Protein AF-A0A7V3A972-F1 (afdb_monomer_lite)

Sequence (147 aa):
MNNQDDLKNLRDKRVTVRPSPTSSIITLVMSILFLIFGLVLMTSVMGEAEEARVPMTFFLFIWVGGCLAMAIYSLINLSSYGKSRPNPAALEVLEVEDKKSPQREKAEKGKPDFAVRLRELEALKKEGLLNDEEYQRKRRDILDEKW

Structure (mmCIF, N/CA/C/O backbone):
data_AF-A0A7V3A972-F1
#
_entry.id   AF-A0A7V3A972-F1
#
loop_
_atom_site.group_PDB
_atom_site.id
_atom_site.type_symbol
_atom_site.label_atom_id
_atom_site.label_alt_id
_atom_site.label_comp_id
_atom_site.label_asym_id
_atom_site.label_entity_id
_atom_site.label_seq_id
_atom_site.pdbx_PDB_ins_code
_atom_site.Cartn_x
_atom_site.Cartn_y
_atom_site.Cartn_z
_atom_site.occupancy
_atom_site.B_iso_or_equiv
_atom_site.auth_seq_id
_atom_site.auth_comp_id
_atom_site.auth_asym_id
_atom_site.auth_atom_id
_atom_site.pdbx_PDB_model_num
ATOM 1 N N . MET A 1 1 ? -38.473 16.206 13.714 1.00 46.41 1 MET A N 1
ATOM 2 C CA . MET A 1 1 ? -37.902 17.571 13.693 1.00 46.41 1 MET A CA 1
ATOM 3 C C . MET A 1 1 ? -36.400 17.419 13.861 1.00 46.41 1 MET A C 1
ATOM 5 O O . MET A 1 1 ? -35.987 16.991 14.927 1.00 46.41 1 MET A O 1
ATOM 9 N N . ASN A 1 2 ? -35.604 17.650 12.810 1.00 56.06 2 ASN A N 1
ATOM 10 C CA . ASN A 1 2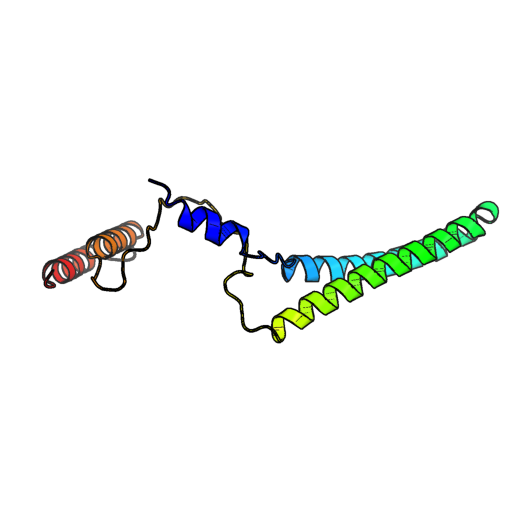 ? -34.142 17.653 12.941 1.00 56.06 2 ASN A CA 1
ATOM 11 C C . ASN A 1 2 ? -33.736 18.922 13.689 1.00 56.06 2 ASN A C 1
ATOM 13 O O . ASN A 1 2 ? -34.042 20.026 13.234 1.00 56.06 2 ASN A O 1
ATOM 17 N N . ASN A 1 3 ? -33.096 18.752 14.841 1.00 63.59 3 ASN A N 1
ATOM 18 C CA . ASN A 1 3 ? -32.665 19.850 15.686 1.00 63.59 3 ASN A CA 1
ATOM 19 C C . ASN A 1 3 ? -31.499 20.566 14.982 1.00 63.59 3 ASN A C 1
ATOM 21 O O . ASN A 1 3 ? -30.504 19.929 14.633 1.00 63.59 3 ASN A O 1
ATOM 25 N N . GLN A 1 4 ? -31.618 21.871 14.708 1.00 64.94 4 GLN A N 1
ATOM 26 C CA . GLN A 1 4 ? -30.570 22.633 14.000 1.00 64.94 4 GLN A CA 1
ATOM 27 C C . GLN A 1 4 ? -29.209 22.560 14.715 1.00 64.94 4 GLN A C 1
ATOM 29 O O . GLN A 1 4 ? -28.164 22.664 14.070 1.00 64.94 4 GLN A O 1
ATOM 34 N N . ASP A 1 5 ? -29.227 22.309 16.022 1.00 67.06 5 ASP A N 1
ATOM 35 C CA . ASP A 1 5 ? -28.044 22.139 16.861 1.00 67.06 5 ASP A CA 1
ATOM 36 C C . ASP A 1 5 ? -27.254 20.855 16.546 1.00 67.06 5 ASP A C 1
ATOM 38 O O . ASP A 1 5 ? -26.021 20.861 16.608 1.00 67.06 5 ASP A O 1
ATOM 42 N N . ASP A 1 6 ? -27.921 19.780 16.108 1.00 64.88 6 ASP A N 1
ATOM 43 C CA . ASP A 1 6 ? -27.254 18.533 15.701 1.00 64.88 6 ASP A CA 1
ATOM 44 C C . ASP A 1 6 ? -26.488 18.722 14.387 1.00 64.88 6 ASP A C 1
ATOM 46 O O . ASP A 1 6 ? -25.351 18.270 14.240 1.00 64.88 6 ASP A O 1
ATOM 50 N N . LEU A 1 7 ? -27.071 19.467 13.443 1.00 63.28 7 LEU A N 1
ATOM 51 C CA . LEU A 1 7 ? -26.423 19.804 12.171 1.00 63.28 7 LEU A CA 1
ATOM 52 C C . LEU A 1 7 ? -25.205 20.718 12.374 1.00 63.28 7 LEU A C 1
ATOM 54 O O . LEU A 1 7 ? -24.223 20.619 11.633 1.00 63.28 7 LEU A O 1
ATOM 58 N N . LYS A 1 8 ? -25.245 21.585 13.392 1.00 61.84 8 LYS A N 1
ATOM 59 C CA . LYS A 1 8 ? -24.130 22.468 13.756 1.00 61.84 8 LYS A CA 1
ATOM 60 C C . LYS A 1 8 ? -22.965 21.678 14.363 1.00 61.84 8 LYS A C 1
ATOM 62 O O . LYS A 1 8 ? -21.827 21.870 13.946 1.00 61.84 8 LYS A O 1
ATOM 67 N N . ASN A 1 9 ? -23.258 20.715 15.240 1.00 63.72 9 ASN A N 1
ATOM 68 C CA . ASN A 1 9 ? -22.254 19.821 15.831 1.00 63.72 9 ASN A CA 1
ATOM 69 C C . ASN A 1 9 ? -21.550 18.917 14.805 1.00 63.72 9 ASN A C 1
ATOM 71 O O . ASN A 1 9 ? -20.394 18.543 15.004 1.00 63.72 9 ASN A O 1
ATOM 75 N N . LEU A 1 10 ? -22.213 18.563 13.700 1.00 65.12 10 LEU A N 1
ATOM 76 C CA . LEU A 1 10 ? -21.590 17.781 12.628 1.00 65.12 10 LEU A CA 1
ATOM 77 C C . LEU A 1 10 ? -20.611 18.606 11.776 1.00 65.12 10 LEU A C 1
ATOM 79 O O . LEU A 1 10 ? -19.628 18.044 11.295 1.00 65.12 10 LEU A O 1
ATOM 83 N N . ARG A 1 11 ? -20.825 19.923 11.617 1.00 63.59 11 ARG A N 1
ATOM 84 C CA . ARG A 1 11 ? -19.907 20.804 10.863 1.00 63.59 11 ARG A CA 1
ATOM 85 C C . ARG A 1 11 ? -18.544 20.967 11.534 1.00 63.59 11 ARG A C 1
ATOM 87 O O . ARG A 1 11 ? -17.550 21.091 10.824 1.00 63.59 11 ARG A O 1
ATOM 94 N N . ASP A 1 12 ? -18.492 20.909 12.862 1.00 68.88 12 ASP A N 1
ATOM 95 C CA . ASP A 1 12 ? -17.249 21.094 13.624 1.00 68.88 12 ASP A CA 1
ATOM 96 C C . ASP A 1 12 ? -16.513 19.774 13.918 1.00 68.88 12 ASP A C 1
ATOM 98 O O . ASP A 1 12 ? -15.402 19.766 14.460 1.00 68.88 12 ASP A O 1
ATOM 102 N N . LYS A 1 13 ? -17.087 18.629 13.527 1.00 66.50 13 LYS A N 1
ATOM 103 C CA . LYS A 1 13 ? -16.503 17.314 13.794 1.00 66.50 13 LYS A CA 1
ATOM 104 C C . LYS A 1 13 ? -15.594 16.880 12.643 1.00 66.50 13 LYS A C 1
ATOM 106 O O . LYS A 1 13 ? -16.051 16.430 11.597 1.00 66.50 13 LYS A O 1
ATOM 111 N N . ARG A 1 14 ? -14.274 16.960 12.847 1.00 67.31 14 ARG A N 1
ATOM 112 C CA . ARG A 1 14 ? -13.299 16.361 11.919 1.00 67.31 14 ARG A CA 1
ATOM 113 C C . ARG A 1 14 ? -13.401 14.838 11.968 1.00 67.31 14 ARG A C 1
ATOM 115 O O . ARG A 1 14 ? -13.002 14.213 12.950 1.00 67.31 14 ARG A O 1
ATOM 122 N N . VAL A 1 15 ? -13.911 14.249 10.892 1.00 66.69 15 VAL A N 1
ATOM 123 C CA . VAL A 1 15 ? -13.842 12.806 10.655 1.00 66.69 15 VAL A CA 1
ATOM 124 C C . VAL A 1 15 ? -12.511 12.511 9.972 1.00 66.69 15 VAL A C 1
ATOM 126 O O . VAL A 1 15 ? -12.304 12.855 8.811 1.00 66.69 15 VAL A O 1
ATOM 129 N N . THR A 1 16 ? -11.589 11.898 10.709 1.00 65.75 16 THR A N 1
ATOM 130 C CA . THR A 1 16 ? -10.318 11.428 10.152 1.00 65.75 16 THR A CA 1
ATOM 131 C C . THR A 1 16 ? -10.486 9.978 9.728 1.00 65.75 16 THR A C 1
ATOM 133 O O . THR A 1 16 ? -10.556 9.091 10.577 1.00 65.75 16 THR A O 1
ATOM 136 N N . VAL A 1 17 ? -10.534 9.735 8.420 1.00 66.56 17 VAL A N 1
ATOM 137 C CA . VAL A 1 17 ? -10.506 8.381 7.860 1.00 66.56 17 VAL A CA 1
ATOM 138 C C . VAL A 1 17 ? -9.064 7.884 7.785 1.00 66.56 17 VAL A C 1
ATOM 140 O O . VAL A 1 17 ? -8.167 8.611 7.357 1.00 66.56 17 VAL A O 1
ATOM 143 N N . ARG A 1 18 ? -8.825 6.650 8.235 1.00 69.12 18 ARG A N 1
ATOM 144 C CA . ARG A 1 18 ? -7.533 5.964 8.104 1.00 69.12 18 ARG A CA 1
ATOM 145 C C . ARG A 1 18 ? -7.718 4.718 7.231 1.00 69.12 18 ARG A C 1
ATOM 147 O O . ARG A 1 18 ? -8.754 4.069 7.366 1.00 69.12 18 ARG A O 1
ATOM 154 N N . PRO A 1 19 ? -6.757 4.373 6.354 1.00 72.94 19 PRO A N 1
ATOM 155 C CA . PRO A 1 19 ? -6.829 3.139 5.574 1.00 72.94 19 PRO A CA 1
ATOM 156 C C . PRO A 1 19 ? -6.811 1.936 6.508 1.00 72.94 19 PRO A C 1
ATOM 158 O O . PRO A 1 19 ? -6.016 1.930 7.443 1.00 72.94 19 PRO A O 1
ATOM 161 N N . SER A 1 20 ? -7.630 0.918 6.236 1.00 81.06 20 SER A N 1
ATOM 162 C CA . SER A 1 20 ? -7.721 -0.268 7.092 1.00 81.06 20 SER A CA 1
ATOM 163 C C . SER A 1 20 ? -6.376 -1.011 7.218 1.00 81.06 20 SER A C 1
ATOM 165 O O . SER A 1 20 ? -5.535 -0.944 6.305 1.00 81.06 20 SER A O 1
ATOM 167 N N . PRO A 1 21 ? -6.163 -1.768 8.317 1.00 81.25 21 PRO A N 1
ATOM 168 C CA . PRO A 1 21 ? -4.978 -2.609 8.475 1.00 81.25 21 PRO A CA 1
ATOM 169 C C . PRO A 1 21 ? -4.812 -3.582 7.306 1.00 81.25 21 PRO A C 1
ATOM 171 O O . PRO A 1 21 ? -3.723 -3.691 6.752 1.00 81.25 21 PRO A O 1
ATOM 174 N N . THR A 1 22 ? -5.903 -4.223 6.875 1.00 81.75 22 THR A N 1
ATOM 175 C CA . THR A 1 22 ? -5.914 -5.180 5.760 1.00 81.75 22 THR A CA 1
ATOM 176 C C . THR A 1 22 ? -5.472 -4.534 4.452 1.00 81.75 22 THR A C 1
ATOM 178 O O . THR A 1 22 ? -4.581 -5.054 3.784 1.00 81.75 22 THR A O 1
ATOM 181 N N . SER A 1 23 ? -6.026 -3.364 4.112 1.00 87.25 23 SER A N 1
ATOM 182 C CA . SER A 1 23 ? -5.622 -2.620 2.911 1.00 87.25 23 SER A CA 1
ATOM 183 C C . SER A 1 23 ? -4.131 -2.277 2.940 1.00 87.25 23 SER A C 1
ATOM 185 O O . SER A 1 23 ? -3.431 -2.400 1.934 1.00 87.25 23 SER A O 1
ATOM 187 N N . SER A 1 24 ? -3.621 -1.915 4.114 1.00 90.69 24 SER A N 1
ATOM 188 C CA . SER A 1 24 ? -2.223 -1.532 4.287 1.00 90.69 24 SER A CA 1
ATOM 189 C C . SER A 1 24 ? -1.272 -2.738 4.250 1.00 90.69 24 SER A C 1
ATOM 191 O O . SER A 1 24 ? -0.191 -2.634 3.680 1.00 90.69 24 SER A O 1
ATOM 193 N N . ILE A 1 25 ? -1.678 -3.905 4.769 1.00 91.38 25 ILE A N 1
ATOM 194 C CA . ILE A 1 25 ? -0.929 -5.168 4.624 1.00 91.38 25 ILE A CA 1
ATOM 195 C C . ILE A 1 25 ? -0.841 -5.556 3.147 1.00 91.38 25 ILE A C 1
ATOM 197 O O . ILE A 1 25 ? 0.249 -5.839 2.652 1.00 91.38 25 ILE A O 1
ATOM 201 N N . ILE A 1 26 ? -1.972 -5.538 2.435 1.00 94.81 26 ILE A N 1
ATOM 202 C CA . ILE A 1 26 ? -2.021 -5.873 1.006 1.00 94.81 26 ILE A CA 1
ATOM 203 C C . ILE A 1 26 ? -1.119 -4.923 0.217 1.00 94.81 26 ILE A C 1
ATOM 205 O O . ILE A 1 26 ? -0.299 -5.377 -0.578 1.00 94.81 26 ILE A O 1
ATOM 209 N N . THR A 1 27 ? -1.220 -3.617 0.474 1.00 95.38 27 THR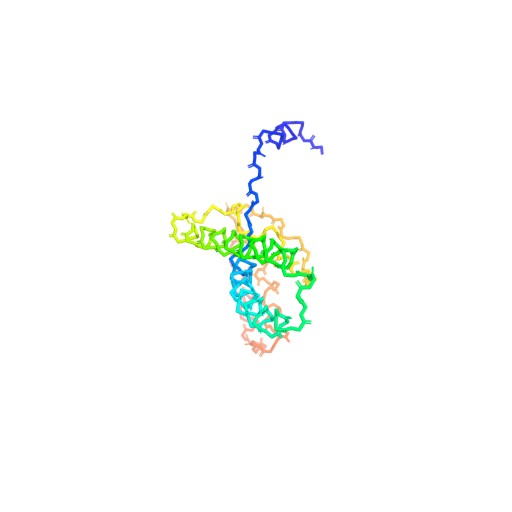 A N 1
ATOM 210 C CA . THR A 1 27 ? -0.391 -2.604 -0.196 1.00 95.38 27 THR A CA 1
ATOM 211 C C . THR A 1 27 ? 1.094 -2.828 0.078 1.00 95.38 27 THR A C 1
ATOM 213 O O . THR A 1 27 ? 1.898 -2.783 -0.851 1.00 95.38 27 THR A O 1
ATOM 216 N N . LEU A 1 28 ? 1.470 -3.139 1.323 1.00 96.38 28 LEU A N 1
ATOM 217 C CA . LEU A 1 28 ? 2.852 -3.457 1.679 1.00 96.38 28 LEU A CA 1
ATOM 218 C C . LEU A 1 28 ? 3.364 -4.680 0.906 1.00 96.38 28 LEU A C 1
ATOM 220 O O . LEU A 1 28 ? 4.405 -4.595 0.256 1.00 96.38 28 LEU A O 1
ATOM 224 N N . VAL A 1 29 ? 2.623 -5.791 0.916 1.00 97.50 29 VAL A N 1
ATOM 225 C CA . VAL A 1 29 ? 3.007 -7.017 0.196 1.00 97.50 29 VAL A CA 1
ATOM 226 C C . VAL A 1 29 ? 3.145 -6.748 -1.302 1.00 97.50 29 VAL A C 1
ATOM 228 O O . VAL A 1 29 ? 4.169 -7.086 -1.895 1.00 97.50 29 VAL A O 1
ATOM 231 N N . MET A 1 30 ? 2.161 -6.080 -1.907 1.00 98.12 30 MET A N 1
ATOM 232 C CA . MET A 1 30 ? 2.185 -5.753 -3.334 1.00 98.12 30 MET A CA 1
ATOM 233 C C . MET A 1 30 ? 3.346 -4.830 -3.694 1.00 98.12 30 MET A C 1
ATOM 235 O O . MET A 1 30 ? 4.005 -5.054 -4.706 1.00 98.12 30 MET A O 1
ATOM 239 N N . SER A 1 31 ? 3.654 -3.839 -2.852 1.00 97.62 31 SER A N 1
ATOM 240 C CA . SER A 1 31 ? 4.786 -2.939 -3.090 1.00 97.62 31 SER A CA 1
ATOM 241 C C . SER A 1 31 ? 6.126 -3.680 -3.108 1.00 97.62 31 SER A C 1
ATOM 243 O O . SER A 1 31 ? 6.971 -3.376 -3.945 1.00 97.62 31 SER A O 1
ATOM 245 N N . ILE A 1 32 ? 6.302 -4.696 -2.254 1.00 98.00 32 ILE A N 1
ATOM 246 C CA . ILE A 1 32 ? 7.509 -5.535 -2.226 1.00 98.00 32 ILE A CA 1
ATOM 247 C C . ILE A 1 32 ? 7.579 -6.412 -3.481 1.00 98.00 32 ILE A C 1
ATOM 249 O O . ILE A 1 32 ? 8.625 -6.471 -4.129 1.00 98.00 32 ILE A O 1
ATOM 253 N N . LEU A 1 33 ? 6.468 -7.053 -3.858 1.00 98.31 33 LEU A N 1
ATOM 254 C CA . LEU A 1 33 ? 6.398 -7.880 -5.067 1.00 98.31 33 LEU A CA 1
ATOM 255 C C . LEU A 1 33 ? 6.698 -7.062 -6.329 1.00 98.31 33 LEU A C 1
ATOM 257 O O . LEU A 1 33 ? 7.475 -7.506 -7.171 1.00 98.31 33 LEU A O 1
ATOM 261 N N . PHE A 1 34 ? 6.146 -5.853 -6.444 1.00 97.62 34 PHE A N 1
ATOM 262 C CA . PHE A 1 34 ? 6.415 -4.942 -7.560 1.00 97.62 34 PHE A CA 1
ATOM 263 C C . PHE A 1 34 ? 7.847 -4.413 -7.578 1.00 97.62 34 PHE A C 1
ATOM 265 O O . PHE A 1 34 ? 8.395 -4.185 -8.657 1.00 97.62 34 PHE A O 1
ATOM 272 N N . LEU A 1 35 ? 8.476 -4.249 -6.414 1.00 97.19 35 LEU A N 1
ATOM 273 C CA . LEU A 1 35 ? 9.894 -3.906 -6.324 1.00 97.19 35 LEU A CA 1
ATOM 274 C C . LEU A 1 35 ? 10.756 -5.021 -6.920 1.00 97.19 35 LEU A C 1
ATOM 276 O O . LEU A 1 35 ? 11.568 -4.763 -7.805 1.00 97.19 35 LEU A O 1
ATOM 280 N N . ILE A 1 36 ? 10.529 -6.263 -6.487 1.00 97.00 36 ILE A N 1
ATOM 281 C CA . ILE A 1 36 ? 11.248 -7.440 -6.992 1.00 97.00 36 ILE A CA 1
ATOM 282 C C . ILE A 1 36 ? 11.002 -7.603 -8.493 1.00 97.00 36 ILE A C 1
ATOM 284 O O . ILE A 1 36 ? 11.950 -7.724 -9.268 1.00 97.00 36 ILE A O 1
ATOM 288 N N . PHE A 1 37 ? 9.737 -7.548 -8.909 1.00 96.00 37 PHE A N 1
ATOM 289 C CA . PHE A 1 37 ? 9.346 -7.654 -10.309 1.00 96.00 37 PHE A CA 1
ATOM 290 C C . PHE A 1 37 ? 10.018 -6.583 -11.174 1.00 96.00 37 PHE A C 1
ATOM 292 O O . PHE A 1 37 ? 10.618 -6.916 -12.191 1.00 96.00 37 PHE A O 1
ATOM 299 N N . GLY A 1 38 ? 9.966 -5.313 -10.764 1.00 93.81 38 GLY A N 1
ATOM 300 C CA . GLY A 1 38 ? 10.558 -4.210 -11.520 1.00 93.81 38 GLY A CA 1
ATOM 301 C C . GLY A 1 38 ? 12.074 -4.346 -11.676 1.00 93.81 38 GLY A C 1
ATOM 302 O O . GLY A 1 38 ? 12.603 -4.075 -12.753 1.00 93.81 38 GLY A O 1
ATOM 303 N N . LEU A 1 39 ? 12.770 -4.823 -10.639 1.00 93.00 39 LEU A N 1
ATOM 304 C CA . LEU A 1 39 ? 14.213 -5.072 -10.704 1.00 93.00 39 LEU A CA 1
ATOM 305 C C . LEU A 1 39 ? 14.554 -6.209 -11.677 1.00 93.00 39 LEU A C 1
ATOM 307 O O . LEU A 1 39 ? 15.423 -6.033 -12.528 1.00 93.00 39 LEU A O 1
ATOM 311 N N . VAL A 1 40 ? 13.845 -7.340 -11.601 1.00 93.25 40 VAL A N 1
ATOM 312 C CA . VAL A 1 40 ? 14.048 -8.490 -12.506 1.00 93.25 40 VAL A CA 1
ATOM 313 C C . VAL A 1 40 ? 13.695 -8.136 -13.955 1.00 93.25 40 VAL A C 1
ATOM 315 O O . VAL A 1 40 ? 14.394 -8.532 -14.895 1.00 93.25 40 VAL A O 1
ATOM 318 N N . LEU A 1 41 ? 12.626 -7.363 -14.155 1.00 91.19 41 LEU A N 1
ATOM 319 C CA . LEU A 1 41 ? 12.235 -6.879 -15.474 1.00 91.19 41 LEU A CA 1
ATOM 320 C C . LEU A 1 41 ? 13.336 -5.993 -16.066 1.00 91.19 41 LEU A C 1
ATOM 322 O O . LEU A 1 41 ? 13.717 -6.193 -17.216 1.00 91.19 41 LEU A O 1
ATOM 326 N N . MET A 1 42 ? 13.910 -5.075 -15.282 1.00 87.50 42 MET 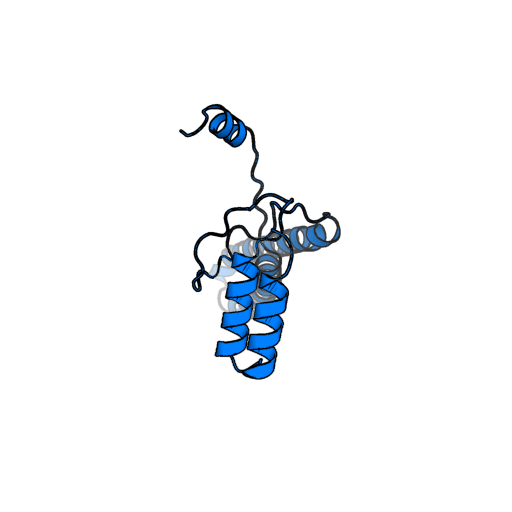A N 1
ATOM 327 C CA . MET A 1 42 ? 14.968 -4.201 -15.790 1.00 87.50 42 MET A CA 1
ATOM 328 C C . MET A 1 42 ? 16.250 -4.927 -16.147 1.00 87.50 42 MET A C 1
ATOM 330 O O . MET A 1 42 ? 16.850 -4.598 -17.168 1.00 87.50 42 MET A O 1
ATOM 334 N N . THR A 1 43 ? 16.655 -5.936 -15.377 1.00 84.00 43 THR A N 1
ATOM 335 C CA . THR A 1 43 ? 17.831 -6.731 -15.756 1.00 84.00 43 THR A CA 1
ATOM 336 C C . THR A 1 43 ? 17.597 -7.517 -17.042 1.00 84.00 43 THR A C 1
ATOM 338 O O . THR A 1 43 ? 18.542 -7.735 -17.791 1.00 84.00 43 THR A O 1
ATOM 341 N N . SER A 1 44 ? 16.352 -7.919 -17.309 1.00 86.19 44 SER A N 1
ATOM 342 C CA . SER A 1 44 ? 15.995 -8.657 -18.524 1.00 86.19 44 SER A CA 1
ATOM 343 C C . SER A 1 44 ? 15.922 -7.745 -19.754 1.00 86.19 44 SER A C 1
ATOM 345 O O . SER A 1 44 ? 16.373 -8.129 -20.825 1.00 86.19 44 SER A O 1
ATOM 347 N N . VAL A 1 45 ? 15.387 -6.527 -19.607 1.00 83.75 45 VAL A N 1
ATOM 348 C CA . VAL A 1 45 ? 15.116 -5.627 -20.743 1.00 83.75 45 VAL A CA 1
ATOM 349 C C . VAL A 1 45 ? 16.293 -4.691 -21.069 1.00 83.75 45 VAL A C 1
ATOM 351 O O . VAL A 1 45 ? 16.509 -4.374 -22.238 1.00 83.75 45 VAL A O 1
ATOM 354 N N . MET A 1 46 ? 17.106 -4.267 -20.088 1.00 73.62 46 MET A N 1
ATOM 355 C CA . MET A 1 46 ? 18.234 -3.346 -20.347 1.00 73.62 46 MET A CA 1
ATOM 356 C C . MET A 1 46 ? 19.317 -3.926 -21.271 1.00 73.62 46 MET A C 1
ATOM 358 O O . MET A 1 46 ? 20.105 -3.153 -21.810 1.00 73.62 46 MET A O 1
ATOM 362 N N . GLY A 1 47 ? 19.378 -5.249 -21.447 1.00 71.56 47 GLY A N 1
ATOM 363 C CA . GLY A 1 47 ? 20.353 -5.897 -22.328 1.00 71.56 47 GLY A CA 1
ATOM 364 C C . GLY A 1 47 ? 20.082 -5.698 -23.822 1.00 71.56 47 GLY A C 1
ATOM 365 O O . GLY A 1 47 ? 21.017 -5.763 -24.611 1.00 71.56 47 GLY A O 1
ATOM 366 N N . GLU A 1 48 ? 18.832 -5.429 -24.210 1.00 75.62 48 GLU A N 1
ATOM 367 C CA . GLU A 1 48 ? 18.415 -5.400 -25.623 1.00 75.62 48 GLU A CA 1
ATOM 368 C C . GLU A 1 48 ? 18.054 -3.994 -26.129 1.00 75.62 48 GLU A C 1
ATOM 370 O O . GLU A 1 48 ? 17.935 -3.775 -27.331 1.00 75.62 48 GLU A O 1
ATOM 375 N N . ALA A 1 49 ? 17.894 -3.020 -25.227 1.00 73.88 49 ALA A N 1
ATOM 376 C CA . ALA A 1 49 ? 17.347 -1.703 -25.543 1.00 73.88 49 ALA A CA 1
ATOM 377 C C . ALA A 1 49 ? 18.349 -0.564 -25.271 1.00 73.88 49 ALA A C 1
ATOM 379 O O . ALA A 1 49 ? 18.114 0.287 -24.407 1.00 73.88 49 ALA A O 1
ATOM 380 N N . GLU A 1 50 ? 19.468 -0.525 -26.009 1.00 77.31 50 GLU A N 1
ATOM 381 C CA . GLU A 1 50 ? 20.496 0.519 -25.836 1.00 77.31 50 GLU A CA 1
ATOM 382 C C . GLU A 1 50 ? 19.937 1.940 -26.016 1.00 77.31 50 GLU A C 1
ATOM 384 O O . GLU A 1 50 ? 20.213 2.820 -25.197 1.00 77.31 50 GLU A O 1
ATOM 389 N N . GLU A 1 51 ? 19.082 2.160 -27.019 1.00 84.31 51 GLU A N 1
ATOM 390 C CA . GLU A 1 51 ? 18.476 3.473 -27.291 1.00 84.31 51 GLU A CA 1
ATOM 391 C C . GLU A 1 51 ? 17.513 3.928 -26.179 1.00 84.31 51 GLU A C 1
ATOM 393 O O . GLU A 1 51 ? 17.341 5.123 -25.936 1.00 84.31 51 GLU A O 1
ATOM 398 N N . ALA A 1 52 ? 16.919 2.981 -25.444 1.00 83.81 52 ALA A N 1
ATOM 399 C CA . ALA A 1 52 ? 15.968 3.261 -24.370 1.00 83.81 52 ALA A CA 1
ATOM 400 C C . ALA A 1 52 ? 16.610 3.278 -22.973 1.00 83.81 52 ALA A C 1
ATOM 402 O O . ALA A 1 52 ? 15.911 3.472 -21.976 1.00 83.81 52 ALA A O 1
ATOM 403 N N . ARG A 1 53 ? 17.934 3.117 -22.861 1.00 85.19 53 ARG A N 1
ATOM 404 C CA . ARG A 1 53 ? 18.618 2.962 -21.568 1.00 85.19 53 ARG A CA 1
ATOM 405 C C . ARG A 1 53 ? 18.370 4.128 -20.611 1.00 85.19 53 ARG A C 1
ATOM 407 O O . ARG A 1 53 ? 18.101 3.918 -19.427 1.00 85.19 53 ARG A O 1
ATOM 414 N N . VAL A 1 54 ? 18.439 5.356 -21.122 1.00 88.94 54 VAL A N 1
ATOM 415 C CA . VAL A 1 54 ? 18.222 6.582 -20.339 1.00 88.94 54 VAL A CA 1
ATOM 416 C C . VAL A 1 54 ? 16.778 6.676 -19.824 1.00 88.94 54 VAL A C 1
ATOM 418 O O . VAL A 1 54 ? 16.607 6.705 -18.602 1.00 88.94 54 VAL A O 1
ATOM 421 N N . PRO A 1 55 ? 15.728 6.673 -20.675 1.00 90.44 55 PRO A N 1
ATOM 422 C CA . PRO A 1 55 ? 14.349 6.755 -20.189 1.00 90.44 55 PRO A CA 1
ATOM 423 C C . PRO A 1 55 ? 13.968 5.575 -19.284 1.00 90.44 55 PRO A C 1
ATOM 425 O O . PRO A 1 55 ? 13.252 5.762 -18.301 1.00 90.44 55 PRO A O 1
ATOM 428 N N . MET A 1 56 ? 14.500 4.382 -19.550 1.00 88.88 56 MET A N 1
ATOM 429 C CA . MET A 1 56 ? 14.276 3.188 -18.735 1.00 88.88 56 MET A CA 1
ATOM 430 C C . MET A 1 56 ? 14.889 3.315 -17.331 1.00 88.88 56 MET A C 1
ATOM 432 O O . MET A 1 56 ? 14.251 2.968 -16.337 1.00 88.88 56 MET A O 1
ATOM 436 N N . THR A 1 57 ? 16.086 3.895 -17.229 1.00 89.19 57 THR A N 1
ATOM 437 C CA . THR A 1 57 ? 16.734 4.179 -15.939 1.00 89.19 57 THR A CA 1
ATOM 438 C C . THR A 1 57 ? 15.942 5.217 -15.134 1.00 89.19 57 THR A C 1
ATOM 440 O O . THR A 1 57 ? 15.715 5.029 -13.939 1.00 89.19 57 THR A O 1
ATOM 443 N N . PHE A 1 58 ? 15.460 6.288 -15.776 1.00 92.62 58 PHE A N 1
ATOM 444 C CA . PHE A 1 58 ? 14.593 7.276 -15.117 1.00 92.62 58 PHE A CA 1
ATOM 445 C C . PHE A 1 58 ? 13.287 6.660 -14.615 1.00 92.62 58 PHE A C 1
ATOM 447 O O . PHE A 1 58 ? 12.888 6.900 -13.473 1.00 92.62 58 PHE A O 1
ATOM 454 N N . PHE A 1 59 ? 12.643 5.833 -15.439 1.00 92.94 59 PHE A N 1
ATOM 455 C CA . PHE A 1 59 ? 11.455 5.095 -15.032 1.00 92.94 59 PHE A CA 1
ATOM 456 C C . PHE A 1 59 ? 11.739 4.203 -13.818 1.00 92.94 59 PHE A C 1
ATOM 458 O O . PHE A 1 59 ? 10.948 4.212 -12.877 1.00 92.94 59 PHE A O 1
ATOM 465 N N . LEU A 1 60 ? 12.876 3.497 -13.785 1.00 92.88 60 LEU A N 1
ATOM 466 C CA . LEU A 1 60 ? 13.248 2.652 -12.648 1.00 92.88 60 LEU A CA 1
ATOM 467 C C . LEU A 1 60 ? 13.367 3.458 -11.348 1.00 92.88 60 LEU A C 1
ATOM 469 O O . LEU A 1 60 ? 12.880 3.009 -10.311 1.00 92.88 60 LEU A O 1
ATOM 473 N N . PHE A 1 61 ? 13.955 4.655 -11.387 1.00 95.44 61 PHE A N 1
ATOM 474 C CA . PHE A 1 61 ? 14.029 5.516 -10.202 1.00 95.44 61 PHE A CA 1
ATOM 475 C C . PHE A 1 61 ? 12.645 5.914 -9.684 1.00 95.44 61 PHE A C 1
ATOM 477 O O . PHE A 1 61 ? 12.397 5.834 -8.479 1.00 95.44 61 PHE A O 1
ATOM 484 N N . ILE A 1 62 ? 11.733 6.300 -10.580 1.00 97.00 62 ILE A N 1
ATOM 485 C CA . ILE A 1 62 ? 10.353 6.647 -10.213 1.00 97.00 62 ILE A CA 1
ATOM 486 C C . ILE A 1 62 ? 9.624 5.415 -9.666 1.00 97.00 62 ILE A C 1
ATOM 488 O O . ILE A 1 62 ? 8.952 5.503 -8.640 1.00 97.00 62 ILE A O 1
ATOM 492 N N . TRP A 1 63 ? 9.790 4.260 -10.312 1.00 96.69 63 TRP A N 1
ATOM 493 C CA . TRP A 1 63 ? 9.184 2.994 -9.906 1.00 96.69 63 TRP A CA 1
ATOM 494 C C . TRP A 1 63 ? 9.624 2.575 -8.503 1.00 96.69 63 TRP A C 1
ATOM 496 O O . TRP A 1 63 ? 8.787 2.321 -7.634 1.00 96.69 63 TRP A O 1
ATOM 506 N N . VAL A 1 64 ? 10.938 2.541 -8.260 1.00 97.12 64 VAL A N 1
ATOM 507 C CA . VAL A 1 64 ? 11.517 2.196 -6.955 1.00 97.12 64 VAL A CA 1
ATOM 508 C C . VAL A 1 64 ? 11.080 3.208 -5.903 1.00 97.12 64 VAL A C 1
ATOM 510 O O . VAL A 1 64 ? 10.625 2.808 -4.833 1.00 97.12 64 VAL A O 1
ATOM 513 N N . GLY A 1 65 ? 11.142 4.505 -6.214 1.00 97.88 65 GLY A N 1
ATOM 514 C CA . GLY A 1 65 ? 10.674 5.562 -5.320 1.00 97.88 65 GLY A CA 1
ATOM 515 C C . GLY A 1 65 ? 9.200 5.400 -4.940 1.00 97.88 65 GLY A C 1
ATOM 516 O O . GLY A 1 65 ? 8.860 5.474 -3.760 1.00 97.88 65 GLY A O 1
ATOM 517 N N . GLY A 1 66 ? 8.334 5.101 -5.911 1.00 98.00 66 GLY A N 1
ATOM 518 C CA . GLY A 1 66 ? 6.911 4.847 -5.689 1.00 98.00 66 GLY A CA 1
ATOM 519 C C . GLY A 1 66 ? 6.657 3.609 -4.828 1.00 98.00 66 GLY A C 1
ATOM 520 O O . GLY A 1 66 ? 5.888 3.677 -3.868 1.00 98.00 66 GLY A O 1
ATOM 521 N N . CYS A 1 67 ? 7.343 2.498 -5.107 1.00 98.19 67 CYS A N 1
ATOM 522 C CA . CYS A 1 67 ? 7.227 1.280 -4.302 1.00 98.19 67 CYS A CA 1
ATOM 523 C C . CYS A 1 67 ? 7.695 1.509 -2.859 1.00 98.19 67 CYS A C 1
ATOM 525 O O . CYS A 1 67 ? 7.005 1.107 -1.922 1.00 98.19 67 CYS A O 1
ATOM 527 N N . LEU A 1 68 ? 8.816 2.210 -2.664 1.00 98.00 68 LEU A N 1
ATOM 528 C CA . LEU A 1 68 ? 9.319 2.561 -1.334 1.00 98.00 68 LEU A CA 1
ATOM 529 C C . LEU A 1 68 ? 8.361 3.491 -0.589 1.00 98.00 68 LEU A C 1
ATOM 531 O O . LEU A 1 68 ? 8.088 3.260 0.586 1.00 98.00 68 LEU A O 1
ATOM 535 N N . ALA A 1 69 ? 7.809 4.505 -1.257 1.00 97.69 69 ALA A N 1
ATOM 536 C CA . ALA A 1 69 ? 6.832 5.404 -0.653 1.00 97.69 69 ALA A CA 1
AT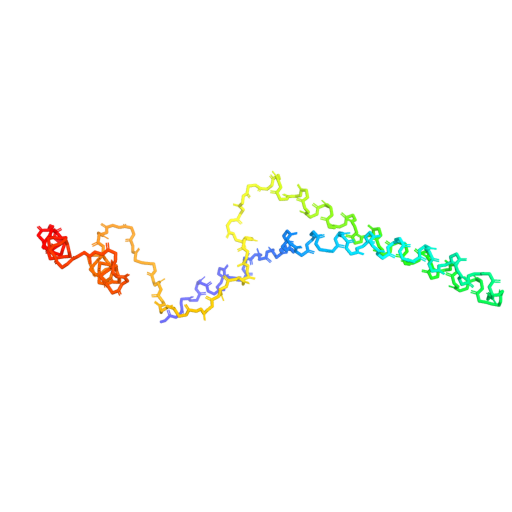OM 537 C C . ALA A 1 69 ? 5.581 4.641 -0.183 1.00 97.69 69 ALA A C 1
ATOM 539 O O . ALA A 1 69 ? 5.147 4.826 0.955 1.00 97.69 69 ALA A O 1
ATOM 540 N N . MET A 1 70 ? 5.047 3.736 -1.012 1.00 97.12 70 MET A N 1
ATOM 541 C CA . MET A 1 70 ? 3.912 2.878 -0.644 1.00 97.12 70 MET A CA 1
ATOM 542 C C . MET A 1 70 ? 4.243 1.941 0.524 1.00 97.12 70 MET A C 1
ATOM 544 O O . MET A 1 70 ? 3.434 1.809 1.448 1.00 97.12 70 MET A O 1
ATOM 548 N N . ALA A 1 71 ? 5.426 1.324 0.517 1.00 96.06 71 ALA A N 1
ATOM 549 C CA . ALA A 1 71 ? 5.874 0.431 1.582 1.00 96.06 71 ALA A CA 1
ATOM 550 C C . ALA A 1 71 ? 6.031 1.177 2.915 1.00 96.06 71 ALA A C 1
ATOM 552 O O . ALA A 1 71 ? 5.485 0.751 3.933 1.00 96.06 71 ALA A O 1
ATOM 553 N N . ILE A 1 72 ? 6.720 2.324 2.906 1.00 95.69 72 ILE A N 1
ATOM 554 C CA . ILE A 1 72 ? 6.939 3.165 4.091 1.00 95.69 72 ILE A CA 1
ATOM 555 C C . ILE A 1 72 ? 5.604 3.676 4.631 1.00 95.69 72 ILE A C 1
ATOM 557 O O . ILE A 1 72 ? 5.350 3.562 5.830 1.00 95.69 72 ILE A O 1
ATOM 561 N N . TYR A 1 73 ? 4.731 4.193 3.763 1.00 93.62 73 TYR A N 1
ATOM 562 C CA . TYR A 1 73 ? 3.399 4.649 4.158 1.00 93.62 73 TYR A CA 1
ATOM 563 C C . TYR A 1 73 ? 2.601 3.529 4.834 1.00 93.62 73 TYR A C 1
ATOM 565 O O . TYR A 1 73 ? 2.073 3.716 5.932 1.00 93.62 73 TYR A O 1
ATOM 573 N N . SER A 1 74 ? 2.569 2.348 4.213 1.00 93.25 74 SER A N 1
ATOM 574 C CA . SER A 1 74 ? 1.854 1.187 4.743 1.00 93.25 74 SER A CA 1
ATOM 575 C C . SER A 1 74 ? 2.433 0.735 6.084 1.00 93.25 74 SER A C 1
ATOM 577 O O . SER A 1 74 ? 1.678 0.441 7.008 1.00 93.25 74 SER A O 1
ATOM 579 N N . LEU A 1 75 ? 3.760 0.752 6.238 1.00 92.06 75 LEU A N 1
ATOM 580 C CA . LEU A 1 75 ? 4.448 0.384 7.477 1.00 92.06 75 LEU A CA 1
ATOM 581 C C . LEU A 1 75 ? 4.181 1.383 8.616 1.00 92.06 75 LEU A C 1
ATOM 583 O O . LEU A 1 75 ? 3.925 0.982 9.757 1.00 92.06 75 LEU A O 1
ATOM 587 N N . ILE A 1 76 ? 4.195 2.686 8.322 1.00 90.31 76 ILE A N 1
ATOM 588 C CA . ILE A 1 76 ? 3.823 3.735 9.283 1.00 90.31 76 ILE A CA 1
ATOM 589 C C . ILE A 1 76 ? 2.353 3.573 9.689 1.00 90.31 76 ILE A C 1
ATOM 591 O O . ILE A 1 76 ? 2.041 3.637 10.879 1.00 90.31 76 ILE A O 1
ATOM 595 N N . ASN A 1 77 ? 1.455 3.306 8.734 1.00 88.06 77 ASN A N 1
ATOM 596 C CA . ASN A 1 77 ? 0.042 3.099 9.037 1.00 88.06 77 ASN A CA 1
ATOM 597 C C . ASN A 1 77 ? -0.167 1.855 9.921 1.00 88.06 77 ASN A C 1
ATOM 599 O O . ASN A 1 77 ? -0.788 1.967 10.976 1.00 88.06 77 ASN A O 1
ATOM 603 N N . LEU A 1 78 ? 0.430 0.706 9.571 1.00 87.25 78 LEU A N 1
ATOM 604 C CA . LEU A 1 78 ? 0.374 -0.533 10.365 1.00 87.25 78 LEU A CA 1
ATOM 605 C C . LEU A 1 78 ? 0.910 -0.341 11.787 1.00 87.25 78 LEU A C 1
ATOM 607 O O . LEU A 1 78 ? 0.257 -0.719 12.758 1.00 87.25 78 LEU A O 1
ATOM 611 N N . SER A 1 79 ? 2.090 0.264 11.926 1.00 84.56 79 SER A N 1
ATOM 612 C CA . SER A 1 79 ? 2.721 0.474 13.237 1.00 84.56 79 SER A CA 1
ATOM 613 C C . SER A 1 79 ? 1.946 1.454 14.130 1.00 84.56 79 SER A C 1
ATOM 615 O O . SER A 1 79 ? 2.052 1.393 15.358 1.00 84.56 79 SER A O 1
ATOM 617 N N . SER A 1 80 ? 1.116 2.321 13.541 1.00 77.25 80 SER A N 1
ATOM 618 C CA . SER A 1 80 ? 0.222 3.226 14.270 1.00 77.25 80 SER A CA 1
ATOM 619 C C . SER A 1 80 ? -0.939 2.500 14.968 1.00 77.25 80 SER A C 1
ATOM 621 O O . SER A 1 80 ? -1.414 2.978 16.007 1.00 77.25 80 SER A O 1
ATOM 623 N N . TYR A 1 81 ? -1.365 1.334 14.461 1.00 71.12 81 TYR A N 1
ATOM 624 C CA . TYR A 1 81 ? -2.463 0.553 15.050 1.00 71.12 81 TYR A CA 1
ATOM 625 C C . TYR A 1 81 ? -2.121 -0.016 16.432 1.00 71.12 81 TYR A C 1
ATOM 627 O O . TYR A 1 81 ? -2.984 -0.044 17.301 1.00 71.12 81 TYR A O 1
ATOM 635 N N . GLY A 1 82 ? -0.862 -0.392 16.681 1.00 61.69 82 GLY A N 1
ATOM 636 C CA . GLY A 1 82 ? -0.436 -0.911 17.989 1.00 61.69 82 GLY A CA 1
ATOM 637 C C . GLY A 1 82 ? -0.275 0.156 19.082 1.00 61.69 82 GLY A C 1
ATOM 638 O O . GLY A 1 82 ? -0.276 -0.170 20.266 1.00 61.69 82 GLY A O 1
ATOM 639 N N . LYS A 1 83 ? -0.134 1.436 18.706 1.00 60.31 83 LYS A N 1
ATOM 640 C CA . LYS A 1 83 ? 0.076 2.564 19.640 1.00 60.31 83 LYS A CA 1
ATOM 641 C C . LYS A 1 83 ? -1.189 3.372 19.924 1.00 60.31 83 LYS A C 1
ATOM 643 O O . LYS A 1 83 ? -1.268 4.050 20.947 1.00 60.31 83 LYS A O 1
ATOM 648 N N . SER A 1 84 ? -2.169 3.329 19.027 1.00 51.41 84 SER A N 1
ATOM 649 C CA . SER A 1 84 ? -3.415 4.072 19.186 1.00 51.41 84 SER A CA 1
ATOM 650 C C . SER A 1 84 ? -4.402 3.219 19.979 1.00 51.41 84 SER A C 1
ATOM 652 O O . SER A 1 84 ? -4.866 2.199 19.480 1.00 51.41 84 SER A O 1
ATOM 654 N N . ARG A 1 85 ? -4.765 3.639 21.203 1.00 49.62 85 ARG A N 1
ATOM 655 C CA . ARG A 1 85 ? -5.990 3.135 21.854 1.00 49.62 85 ARG A CA 1
ATOM 656 C C . ARG A 1 85 ? -7.119 3.223 20.821 1.00 49.62 85 ARG A C 1
ATOM 658 O O . ARG A 1 85 ? -7.198 4.266 20.164 1.00 49.62 85 ARG A O 1
ATOM 665 N N . PRO A 1 86 ? -7.941 2.176 20.637 1.00 48.16 86 PRO A N 1
ATOM 666 C CA . PRO A 1 86 ? -8.945 2.165 19.586 1.00 48.16 86 PRO A CA 1
ATOM 667 C C . PRO A 1 86 ? -9.859 3.363 19.813 1.00 48.16 86 PRO A C 1
ATOM 669 O O . PRO A 1 86 ? -10.606 3.409 20.786 1.00 48.16 86 PRO A O 1
ATOM 672 N N . ASN A 1 87 ? -9.745 4.379 18.959 1.00 47.12 87 ASN A N 1
ATOM 673 C CA . ASN A 1 87 ? -10.767 5.399 18.884 1.00 47.12 87 ASN A CA 1
ATOM 674 C C . ASN A 1 87 ? -11.929 4.713 18.155 1.00 47.12 87 ASN A C 1
ATOM 676 O O . ASN A 1 87 ? -11.762 4.369 16.982 1.00 47.12 87 ASN A O 1
ATOM 680 N N . PRO A 1 88 ? -13.070 4.463 18.818 1.00 47.94 88 PRO A N 1
ATOM 681 C CA . PRO A 1 88 ? -14.181 3.701 18.245 1.00 47.94 88 PRO A CA 1
ATOM 682 C C . PRO A 1 88 ? -14.811 4.372 17.012 1.00 47.94 88 PRO A C 1
ATOM 684 O O . PRO A 1 88 ? -15.699 3.800 16.399 1.00 47.94 88 PRO A O 1
ATOM 687 N N . ALA A 1 89 ? -14.353 5.570 16.629 1.00 47.44 89 ALA A N 1
ATOM 688 C CA . ALA A 1 89 ? -14.740 6.257 15.400 1.00 47.44 89 ALA A CA 1
ATOM 689 C C . ALA A 1 89 ? -13.885 5.898 14.162 1.00 47.44 89 ALA A C 1
ATOM 691 O O . ALA A 1 89 ? -14.188 6.380 13.075 1.00 47.44 89 ALA A O 1
ATOM 692 N N . ALA A 1 90 ? -12.809 5.114 14.315 1.00 47.66 90 ALA A N 1
ATOM 693 C CA . ALA A 1 90 ? -11.892 4.748 13.225 1.00 47.66 90 ALA A CA 1
ATOM 694 C C . ALA A 1 90 ? -11.956 3.263 12.822 1.00 47.66 90 ALA A C 1
ATOM 696 O O . ALA A 1 90 ? -11.275 2.865 11.877 1.00 47.66 90 ALA A O 1
ATOM 697 N N . LEU A 1 91 ? -12.741 2.447 13.531 1.00 49.12 91 LEU A N 1
ATOM 698 C CA . LEU A 1 91 ? -13.038 1.089 13.092 1.00 49.12 91 LEU A CA 1
ATOM 699 C C . LEU A 1 91 ? -14.172 1.159 12.072 1.00 49.12 91 LEU A C 1
ATOM 701 O O . LEU A 1 91 ? -15.285 1.540 12.412 1.00 49.12 91 LEU A O 1
ATOM 705 N N . GLU A 1 92 ? -13.840 0.814 10.831 1.00 50.69 92 GLU A N 1
ATOM 706 C CA . GLU A 1 92 ? -14.804 0.334 9.841 1.00 50.69 92 GLU A CA 1
ATOM 707 C C . GLU A 1 92 ? -15.950 1.303 9.555 1.00 50.69 92 GLU A C 1
ATOM 709 O O . GLU A 1 92 ? -17.125 1.038 9.801 1.00 50.69 92 GLU A O 1
ATOM 714 N N . VAL A 1 93 ? -15.627 2.430 8.919 1.00 50.81 93 VAL A N 1
ATOM 715 C CA . VAL A 1 93 ? -16.629 3.019 8.030 1.00 50.81 93 VAL A CA 1
ATOM 716 C C . VAL A 1 93 ? -16.813 2.009 6.889 1.00 50.81 93 VAL A C 1
ATOM 718 O O . VAL A 1 93 ? -16.051 2.040 5.929 1.00 50.81 93 VAL A O 1
ATOM 721 N N . LEU A 1 94 ? -17.810 1.126 7.046 1.00 45.47 94 LEU A N 1
ATOM 722 C CA . LEU A 1 94 ? -18.349 0.146 6.088 1.00 45.47 94 LEU A CA 1
ATOM 723 C C . LEU A 1 94 ? -17.757 -1.276 6.140 1.00 45.47 94 LEU A C 1
ATOM 725 O O . LEU A 1 94 ? -17.158 -1.744 5.180 1.00 45.47 94 LEU A O 1
ATOM 729 N N . GLU A 1 95 ? -18.083 -2.018 7.195 1.00 40.06 95 GLU A N 1
ATOM 730 C CA . GLU A 1 95 ? -18.561 -3.394 7.000 1.00 40.06 95 GLU A CA 1
ATOM 731 C C . GLU A 1 95 ? -19.913 -3.543 7.715 1.00 40.06 95 GLU A C 1
ATOM 733 O O . GLU A 1 95 ? -20.053 -4.130 8.782 1.00 40.06 95 GLU A O 1
ATOM 738 N N . VAL A 1 96 ? -20.942 -2.911 7.138 1.00 42.59 96 VAL A N 1
ATOM 739 C CA . VAL A 1 96 ? -22.318 -3.376 7.329 1.00 42.59 96 VAL A CA 1
ATOM 740 C C . VAL A 1 96 ? -22.535 -4.396 6.227 1.00 42.59 96 VAL A C 1
ATOM 742 O O . VAL A 1 96 ? -22.889 -4.050 5.100 1.00 42.59 96 VAL A O 1
ATOM 745 N N . GLU A 1 97 ? -22.261 -5.659 6.530 1.00 39.06 97 GLU A N 1
ATOM 746 C CA . GLU A 1 97 ? -22.838 -6.743 5.754 1.00 39.06 97 GLU A CA 1
ATOM 747 C C . GLU A 1 97 ? -24.351 -6.698 6.017 1.00 39.06 97 GLU A C 1
ATOM 749 O O . GLU A 1 97 ? -24.851 -7.201 7.024 1.00 39.06 97 GLU A O 1
ATOM 754 N N . ASP A 1 98 ? -25.089 -6.016 5.136 1.00 41.81 98 ASP A N 1
ATOM 755 C CA . ASP A 1 98 ? -26.553 -5.997 5.113 1.00 41.81 98 ASP A CA 1
ATOM 756 C C . ASP A 1 98 ? -27.068 -7.381 4.688 1.00 41.81 98 ASP A C 1
ATOM 758 O O . ASP A 1 98 ? -27.639 -7.594 3.616 1.00 41.81 98 ASP A O 1
ATOM 762 N N . LYS A 1 99 ? -26.890 -8.369 5.563 1.00 41.75 99 LYS A N 1
ATOM 763 C CA . LYS A 1 99 ? -27.662 -9.606 5.536 1.00 41.75 99 LYS A CA 1
ATOM 764 C C . LYS A 1 99 ? -28.700 -9.538 6.646 1.00 41.75 99 LYS A C 1
ATOM 766 O O . LYS A 1 99 ? -28.568 -10.141 7.700 1.00 41.75 99 LYS A O 1
ATOM 771 N N . LYS A 1 100 ? -29.758 -8.777 6.343 1.00 47.88 100 LYS A N 1
ATOM 772 C CA . LYS A 1 100 ? -31.058 -8.734 7.030 1.00 47.88 100 LYS A CA 1
ATOM 773 C C . LYS A 1 100 ? -30.987 -8.655 8.560 1.00 47.88 100 LYS A C 1
ATOM 775 O O . LYS A 1 100 ? -31.015 -9.680 9.234 1.00 47.88 100 LYS A O 1
ATOM 780 N N . SER A 1 101 ? -31.139 -7.453 9.112 1.00 34.44 101 SER A N 1
ATOM 781 C CA . SER A 1 101 ? -31.972 -7.251 10.309 1.00 34.44 101 SER A CA 1
ATOM 782 C C . SER A 1 101 ? -32.375 -5.780 10.454 1.00 34.44 101 SER A C 1
ATOM 784 O O . SER A 1 101 ? -31.513 -4.908 10.366 1.00 34.44 101 SER A O 1
ATOM 786 N N . PRO A 1 102 ? -33.668 -5.475 10.671 1.00 41.56 102 PRO A N 1
ATOM 787 C CA . PRO A 1 102 ? -34.136 -4.105 10.794 1.00 41.56 102 PRO A CA 1
ATOM 788 C C . PRO A 1 102 ? -33.663 -3.505 12.126 1.00 41.56 102 PRO A C 1
ATOM 790 O O . PRO A 1 102 ? -33.916 -4.055 13.194 1.00 41.56 102 PRO A O 1
ATOM 793 N N . GLN A 1 103 ? -32.973 -2.369 12.024 1.00 39.16 103 GLN A N 1
ATOM 794 C CA . GLN A 1 103 ? -33.064 -1.227 12.935 1.00 39.16 103 GLN A CA 1
ATOM 795 C C . GLN A 1 103 ? -33.036 -1.564 14.440 1.00 39.16 103 GLN A C 1
ATOM 797 O O . GLN A 1 103 ? -34.058 -1.588 15.121 1.00 39.16 103 GLN A O 1
ATOM 802 N N . ARG A 1 104 ? -31.829 -1.750 14.989 1.00 39.34 104 ARG A N 1
ATOM 803 C CA . ARG A 1 104 ? -31.589 -1.596 16.433 1.00 39.34 104 ARG A CA 1
ATOM 804 C C . ARG A 1 104 ? -31.495 -0.106 16.754 1.00 39.34 104 ARG A C 1
ATOM 806 O O . ARG A 1 104 ? -30.409 0.472 16.777 1.00 39.34 104 ARG A O 1
ATOM 813 N N . GLU A 1 105 ? -32.643 0.513 17.003 1.00 39.25 105 GLU A N 1
ATOM 814 C CA . GLU A 1 105 ? -32.676 1.706 17.843 1.00 39.25 105 GLU A CA 1
ATOM 815 C C . GLU A 1 105 ? -32.084 1.339 19.207 1.00 39.25 105 GLU A C 1
ATOM 817 O O . GLU A 1 105 ? -32.417 0.316 19.807 1.00 39.25 105 GLU A O 1
ATOM 822 N N . LYS A 1 106 ? -31.127 2.152 19.656 1.00 41.53 106 LYS A N 1
ATOM 823 C CA . LYS A 1 106 ? -30.544 2.075 20.992 1.00 41.53 106 LYS A CA 1
ATOM 824 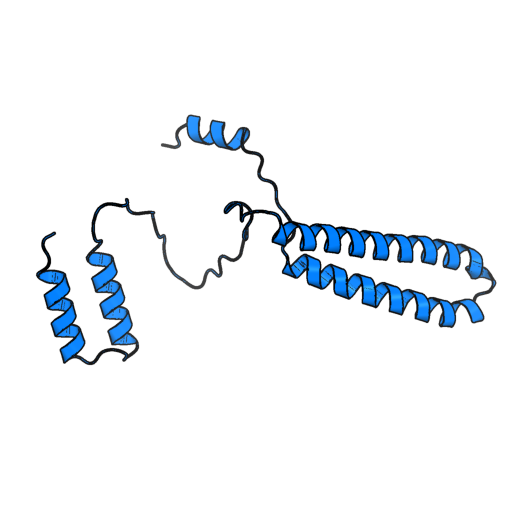C C . LYS A 1 106 ? -31.654 2.305 22.015 1.00 41.53 106 LYS A C 1
ATOM 826 O O . LYS A 1 106 ? -31.936 3.448 22.359 1.00 41.53 106 LYS A O 1
ATOM 831 N N . ALA A 1 107 ? -32.250 1.225 22.506 1.00 38.47 107 ALA A N 1
ATOM 832 C CA . ALA A 1 107 ? -33.039 1.263 23.721 1.00 38.47 107 ALA A CA 1
ATOM 833 C C . ALA A 1 107 ? -32.114 1.591 24.900 1.00 38.47 107 ALA A C 1
ATOM 835 O O . ALA A 1 107 ? -31.000 1.072 25.033 1.00 38.47 107 ALA A O 1
ATOM 836 N N . GLU A 1 108 ? -32.582 2.529 25.706 1.00 38.00 108 GLU A N 1
ATOM 837 C CA . GLU A 1 108 ? -31.939 3.075 26.884 1.00 38.00 108 GLU A CA 1
ATOM 838 C C . GLU A 1 108 ? -31.445 1.975 27.835 1.00 38.00 108 GLU A C 1
ATOM 840 O O . GLU A 1 108 ? -32.126 0.988 28.117 1.00 38.00 108 GLU A O 1
ATOM 845 N N . LYS A 1 109 ? -30.243 2.182 28.384 1.00 42.31 109 LYS A N 1
ATOM 846 C CA . LYS A 1 109 ? -29.753 1.449 29.553 1.00 42.31 109 LYS A CA 1
ATOM 847 C C . LYS A 1 109 ? -30.732 1.672 30.708 1.00 42.31 109 LYS A C 1
ATOM 849 O O . LYS A 1 109 ? -30.665 2.710 31.359 1.00 42.31 109 LYS A O 1
ATOM 854 N N . GLY A 1 110 ? -31.606 0.709 30.983 1.00 47.62 110 GLY A N 1
ATOM 855 C CA . GLY A 1 110 ? -32.431 0.781 32.188 1.00 47.62 110 GLY A CA 1
ATOM 856 C C . GLY A 1 110 ? -33.542 -0.249 32.348 1.00 47.62 110 GLY A C 1
ATOM 857 O O . GLY A 1 110 ? -33.957 -0.463 33.482 1.00 47.62 110 GLY A O 1
ATOM 858 N N . LYS A 1 111 ? -34.012 -0.913 31.284 1.00 54.34 111 LYS A N 1
ATOM 859 C CA . LYS A 1 111 ? -35.054 -1.947 31.406 1.00 54.34 111 LYS A CA 1
ATOM 860 C C . LYS A 1 111 ? -34.684 -3.222 30.648 1.00 54.34 111 LYS A C 1
ATOM 862 O O . LYS A 1 111 ? -34.197 -3.118 29.523 1.00 54.34 111 LYS A O 1
ATOM 867 N N . PRO A 1 112 ? -34.890 -4.415 31.232 1.00 58.59 112 PRO A N 1
ATOM 868 C CA . PRO A 1 112 ? -34.811 -5.655 30.473 1.00 58.59 112 PRO A CA 1
ATOM 869 C C . PRO A 1 112 ? -35.883 -5.624 29.377 1.00 58.59 112 PRO A C 1
ATOM 871 O O . PRO A 1 112 ? -37.075 -5.576 29.663 1.00 58.59 112 PRO A O 1
ATOM 874 N N . ASP A 1 113 ? -35.463 -5.609 28.112 1.00 72.00 113 ASP A N 1
ATOM 875 C CA . ASP A 1 113 ? -36.389 -5.662 26.980 1.00 72.00 113 ASP A CA 1
ATOM 876 C C . ASP A 1 113 ? -36.862 -7.114 26.788 1.00 72.00 113 ASP A C 1
ATOM 878 O O . ASP A 1 113 ? -36.280 -7.911 26.044 1.00 72.00 113 ASP A O 1
ATOM 882 N N . PHE A 1 114 ? -37.892 -7.493 27.547 1.00 78.38 114 PHE A N 1
ATOM 883 C CA . PHE A 1 114 ? -38.485 -8.834 27.541 1.00 78.38 114 PHE A CA 1
ATOM 884 C C . PHE A 1 114 ? -38.931 -9.275 26.138 1.00 78.38 114 PHE A C 1
ATOM 886 O O . PHE A 1 114 ? -38.863 -10.464 25.813 1.00 78.38 114 PHE A O 1
ATOM 893 N N . ALA A 1 115 ? -39.321 -8.329 25.274 1.00 77.56 115 ALA A N 1
ATOM 894 C CA . ALA A 1 115 ? -39.712 -8.611 23.896 1.00 77.56 115 ALA A CA 1
ATOM 895 C C . ALA A 1 115 ? -38.530 -9.112 23.050 1.00 77.56 115 ALA A C 1
ATOM 897 O O . ALA A 1 115 ? -38.706 -9.987 22.196 1.00 77.56 115 ALA A O 1
ATOM 898 N N . VAL A 1 116 ? -37.320 -8.609 23.312 1.00 80.44 116 VAL A N 1
ATOM 899 C CA . VAL A 1 116 ? -36.091 -9.081 22.657 1.00 80.44 116 VAL A CA 1
ATOM 900 C C . VAL A 1 116 ? -35.751 -10.493 23.125 1.00 80.44 116 VAL A C 1
ATOM 902 O O . VAL A 1 116 ? -35.551 -11.373 22.288 1.00 80.44 116 VAL A O 1
ATOM 905 N N . ARG A 1 117 ? -35.799 -10.754 24.438 1.00 82.44 117 ARG A N 1
ATOM 906 C CA . ARG A 1 117 ? -35.517 -12.089 25.006 1.00 82.44 117 ARG A CA 1
ATOM 907 C C . ARG A 1 117 ? -36.486 -13.163 24.502 1.00 82.44 117 ARG A C 1
ATOM 909 O O . ARG A 1 117 ? -36.065 -14.280 24.211 1.00 82.44 117 ARG A O 1
ATOM 916 N N . LEU A 1 118 ? -37.774 -12.838 24.354 1.00 85.94 118 LEU A N 1
ATOM 917 C CA . LEU A 1 118 ? -38.766 -13.763 23.790 1.00 85.94 118 LEU A CA 1
ATOM 918 C C . LEU A 1 118 ? -38.504 -14.068 22.308 1.00 85.94 118 LEU A C 1
ATOM 920 O O . LEU A 1 118 ? -38.670 -15.212 21.882 1.00 85.94 118 LEU A O 1
ATOM 924 N N . ARG A 1 119 ? -38.065 -13.071 21.532 1.00 84.69 119 ARG A N 1
ATOM 925 C CA . ARG A 1 119 ? -37.730 -13.245 20.111 1.00 84.69 119 ARG A CA 1
ATOM 926 C C . ARG A 1 119 ? -36.480 -14.106 19.922 1.00 84.69 119 ARG A C 1
ATOM 928 O O . ARG A 1 119 ? -36.466 -14.971 19.050 1.00 84.69 119 ARG A O 1
ATOM 935 N N . GLU A 1 120 ? -35.462 -13.900 20.754 1.00 85.81 120 GLU A N 1
ATOM 936 C CA . GLU A 1 120 ? -34.250 -14.729 20.773 1.00 85.81 120 GLU A CA 1
ATOM 937 C C . GLU A 1 120 ? -34.571 -16.180 21.162 1.00 85.81 120 GLU A C 1
ATOM 939 O O . GLU A 1 120 ? -34.104 -17.112 20.509 1.00 85.81 120 GLU A O 1
ATOM 944 N N . LEU A 1 121 ? -35.444 -16.392 22.154 1.00 87.00 121 LEU A N 1
ATOM 945 C CA . LEU A 1 121 ? -35.892 -17.732 22.544 1.00 87.00 121 LEU A CA 1
ATOM 946 C C . LEU A 1 121 ? -36.618 -18.466 21.398 1.00 87.00 121 LEU A C 1
ATOM 948 O O . LEU A 1 121 ? -36.451 -19.674 21.228 1.00 87.00 121 LEU A O 1
ATOM 952 N N . GLU A 1 122 ? -37.417 -17.753 20.600 1.00 88.25 122 GLU A N 1
ATOM 953 C CA . GLU A 1 122 ? -38.096 -18.326 19.432 1.00 88.25 122 GLU A CA 1
ATOM 954 C C . GLU A 1 122 ? -37.119 -18.693 18.303 1.00 88.25 122 GLU A C 1
ATOM 956 O O . GLU A 1 122 ? -37.304 -19.719 17.645 1.00 88.25 122 GLU A O 1
ATOM 961 N N . ALA A 1 123 ? -36.063 -17.899 18.101 1.00 89.00 123 ALA A N 1
ATOM 962 C CA . ALA A 1 123 ? -35.005 -18.215 17.142 1.00 89.00 123 ALA A CA 1
ATOM 963 C C . ALA A 1 123 ? -34.268 -19.507 17.533 1.00 89.00 123 ALA A C 1
ATOM 965 O O . ALA A 1 123 ? -34.171 -20.422 16.717 1.00 89.00 123 ALA A O 1
ATOM 966 N N . LEU A 1 124 ? -33.882 -19.642 18.806 1.00 88.06 124 LEU A N 1
ATOM 967 C CA . LEU A 1 124 ? -33.209 -20.842 19.324 1.00 88.06 124 LEU A CA 1
ATOM 968 C C . LEU A 1 124 ? -34.057 -22.116 19.174 1.00 88.06 124 LEU A C 1
ATOM 970 O O . LEU A 1 124 ? -33.523 -23.191 18.901 1.00 88.06 124 LEU A O 1
ATOM 974 N N . LYS A 1 125 ? -35.387 -22.008 19.302 1.00 87.00 125 LYS A N 1
ATOM 975 C CA . LYS A 1 125 ? -36.301 -23.123 19.010 1.00 87.00 125 LYS A CA 1
ATOM 976 C C . LYS A 1 125 ? -36.298 -23.484 17.521 1.00 87.00 125 LYS A C 1
ATOM 978 O O . LYS A 1 125 ? -36.242 -24.661 17.181 1.00 87.00 125 LYS A O 1
ATOM 983 N N . LYS A 1 126 ? -36.381 -22.487 16.632 1.00 86.06 126 LYS A N 1
ATOM 984 C CA . LYS A 1 126 ? -36.407 -22.703 15.171 1.00 86.06 126 LYS A CA 1
ATOM 985 C C . LYS A 1 126 ? -35.118 -23.329 14.650 1.00 86.06 126 LYS A C 1
ATOM 987 O O . LYS A 1 126 ? -35.168 -24.096 13.695 1.00 86.06 126 LYS A O 1
ATOM 992 N N . GLU A 1 127 ? -33.995 -23.032 15.290 1.00 89.94 127 GLU A N 1
ATOM 993 C CA . GLU A 1 127 ? -32.695 -23.629 14.983 1.00 89.94 127 GLU A CA 1
ATOM 994 C C . GLU A 1 127 ? -32.529 -25.047 15.566 1.00 89.94 127 GLU A C 1
ATOM 996 O O . GLU A 1 127 ? -31.534 -25.711 15.288 1.00 89.94 127 GLU A O 1
ATOM 1001 N N . GLY A 1 128 ? -33.498 -25.541 16.349 1.00 87.81 128 GLY A N 1
ATOM 1002 C CA . GLY A 1 128 ? -33.459 -26.874 16.958 1.00 87.81 128 GLY A CA 1
ATOM 1003 C C . GLY A 1 128 ? -32.509 -26.991 18.154 1.00 87.81 128 GLY A C 1
ATOM 1004 O O . GLY A 1 128 ? -32.227 -28.102 18.594 1.00 87.81 128 GLY A O 1
ATOM 1005 N N . LEU A 1 129 ? -32.021 -25.866 18.692 1.00 86.31 129 LEU A N 1
ATOM 1006 C CA . LEU A 1 129 ? -31.117 -25.829 19.850 1.00 86.31 129 LEU A CA 1
ATOM 1007 C C . LEU A 1 129 ? -31.844 -26.039 21.186 1.00 86.31 129 LEU A C 1
ATOM 1009 O O . LEU A 1 129 ? -31.197 -26.298 22.198 1.00 86.31 129 LEU A O 1
ATOM 1013 N N . LEU A 1 130 ? -33.170 -25.895 21.203 1.00 86.31 130 LEU A N 1
ATOM 1014 C CA . LEU A 1 130 ? -34.017 -26.117 22.373 1.00 86.31 130 LEU A CA 1
ATOM 1015 C C . LEU A 1 130 ? -35.080 -27.157 22.047 1.00 86.31 130 LEU A C 1
ATOM 1017 O O . LEU A 1 130 ? -35.735 -27.069 21.004 1.00 86.31 130 LEU A O 1
ATOM 1021 N N . ASN A 1 131 ? -35.305 -28.089 22.970 1.00 86.25 131 ASN A N 1
ATOM 1022 C CA . ASN A 1 131 ? -36.468 -28.966 22.890 1.00 86.25 131 ASN A CA 1
ATOM 1023 C C . ASN A 1 131 ? -37.753 -28.225 23.331 1.00 86.25 131 ASN A C 1
ATOM 1025 O O . ASN A 1 131 ? -37.706 -27.136 23.916 1.00 86.25 131 ASN A O 1
ATOM 1029 N N . ASP A 1 132 ? -38.924 -28.799 23.037 1.00 86.38 132 ASP A N 1
ATOM 1030 C CA . ASP A 1 132 ? -40.210 -28.152 23.333 1.00 86.38 132 ASP A CA 1
ATOM 1031 C C . ASP A 1 132 ? -40.427 -27.901 24.835 1.00 86.38 132 ASP A C 1
ATOM 1033 O O . ASP A 1 132 ? -40.991 -26.872 25.214 1.00 86.38 132 ASP A O 1
ATOM 1037 N N . GLU A 1 133 ? -39.947 -28.793 25.700 1.00 87.88 133 GLU A N 1
ATOM 1038 C CA . GLU A 1 133 ? -40.091 -28.670 27.154 1.00 87.88 133 GLU A CA 1
ATOM 1039 C C . GLU A 1 133 ? -39.234 -27.524 27.716 1.00 87.88 133 GLU A C 1
ATOM 1041 O O . GLU A 1 133 ? -39.711 -26.698 28.504 1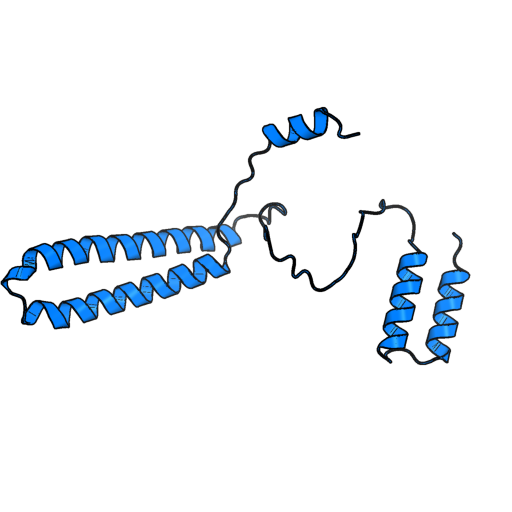.00 87.88 133 GLU A O 1
ATOM 1046 N N . GLU A 1 134 ? -37.985 -27.422 27.263 1.00 86.25 134 GLU A N 1
ATOM 1047 C CA . GLU A 1 134 ? -37.029 -26.372 27.616 1.00 86.25 134 GLU A CA 1
ATOM 1048 C C . GLU A 1 134 ? -37.488 -25.003 27.123 1.00 86.25 134 GLU A C 1
ATOM 1050 O O . GLU A 1 134 ? -37.397 -24.016 27.863 1.00 86.25 134 GLU A O 1
ATOM 1055 N N . TYR A 1 135 ? -38.029 -24.944 25.905 1.00 91.50 135 TYR A N 1
ATOM 1056 C CA . TYR A 1 135 ? -38.620 -23.730 25.355 1.00 91.50 135 TYR A CA 1
ATOM 1057 C C . TYR A 1 135 ? -39.787 -23.239 26.221 1.00 91.50 135 TYR A C 1
ATOM 1059 O O . TYR A 1 135 ? -39.815 -22.070 26.614 1.00 91.50 135 TYR A O 1
ATOM 1067 N N . GLN A 1 136 ? -40.734 -24.120 26.567 1.00 88.69 136 GLN A N 1
ATOM 1068 C CA . GLN A 1 136 ? -41.903 -23.727 27.362 1.00 88.69 136 GLN A CA 1
ATOM 1069 C C . GLN A 1 136 ? -41.529 -23.299 28.779 1.00 88.69 136 GLN A C 1
ATOM 1071 O O . GLN A 1 136 ? -42.102 -22.342 29.301 1.00 88.69 136 GLN A O 1
ATOM 1076 N N . ARG A 1 137 ? -40.554 -23.969 29.397 1.00 90.31 137 ARG A N 1
ATOM 1077 C CA . ARG A 1 137 ? -40.042 -23.583 30.713 1.00 90.31 137 ARG A CA 1
ATOM 1078 C C . ARG A 1 137 ? -39.405 -22.192 30.678 1.00 90.31 137 ARG A C 1
ATOM 1080 O O . ARG A 1 137 ? -39.855 -21.321 31.411 1.00 90.31 137 ARG A O 1
ATOM 1087 N N . LYS A 1 138 ? -38.461 -21.945 29.763 1.00 88.56 138 LYS A N 1
ATOM 1088 C CA . LYS A 1 138 ? -37.789 -20.637 29.638 1.00 88.56 138 LYS A CA 1
ATOM 1089 C C . LYS A 1 138 ? -38.750 -19.511 29.252 1.00 88.56 138 LYS A C 1
ATOM 1091 O O . LYS A 1 138 ? -38.574 -18.382 29.696 1.00 88.56 138 LYS A O 1
ATOM 1096 N N . ARG A 1 139 ? -39.775 -19.803 28.443 1.00 89.56 139 ARG A N 1
ATOM 1097 C CA . ARG A 1 139 ? -40.810 -18.826 28.080 1.00 89.56 139 ARG A CA 1
ATOM 1098 C C . ARG A 1 139 ? -41.630 -18.398 29.296 1.00 89.56 139 ARG A C 1
ATOM 1100 O O . ARG A 1 139 ? -41.926 -17.216 29.410 1.00 89.56 139 ARG A O 1
ATOM 1107 N N . ARG A 1 140 ? -41.984 -19.332 30.186 1.00 87.81 140 ARG A N 1
ATOM 1108 C CA . ARG A 1 140 ? -42.667 -19.008 31.450 1.00 87.81 140 ARG A CA 1
ATOM 1109 C C . ARG A 1 140 ? -41.768 -18.199 32.375 1.00 87.81 140 ARG A C 1
ATOM 1111 O O . ARG A 1 140 ? -42.197 -17.147 32.818 1.00 87.81 140 ARG A O 1
ATOM 1118 N N . ASP A 1 141 ? -40.513 -18.612 32.543 1.00 86.94 141 ASP A N 1
ATOM 1119 C CA . ASP A 1 141 ? -39.552 -17.895 33.389 1.00 86.94 141 ASP A CA 1
ATOM 1120 C C . ASP A 1 141 ? -39.414 -16.415 32.966 1.00 86.94 141 ASP A C 1
ATOM 1122 O O . ASP A 1 141 ? -39.437 -15.526 33.808 1.00 86.94 141 ASP A O 1
ATOM 1126 N N . ILE A 1 142 ? -39.349 -16.134 31.655 1.00 85.94 142 ILE A N 1
ATOM 1127 C CA . ILE A 1 142 ? -39.275 -14.759 31.118 1.00 85.94 142 ILE A CA 1
ATOM 1128 C C . ILE A 1 142 ? -40.579 -13.974 31.337 1.00 85.94 142 ILE A C 1
ATOM 1130 O O . ILE A 1 142 ? -40.533 -12.758 31.505 1.00 85.94 142 ILE A O 1
ATOM 1134 N N . LEU A 1 143 ? -41.738 -14.639 31.300 1.00 83.50 143 LEU A N 1
ATOM 1135 C CA . LEU A 1 143 ? -43.043 -13.999 31.502 1.00 83.50 143 LEU A CA 1
ATOM 1136 C C . LEU A 1 143 ? -43.354 -13.739 32.984 1.00 83.50 143 LEU A C 1
ATOM 1138 O O . LEU A 1 143 ? -44.067 -12.781 33.275 1.00 83.50 143 LEU A O 1
ATOM 1142 N N . ASP A 1 144 ? -42.813 -14.560 33.886 1.00 84.38 144 ASP A N 1
ATOM 1143 C CA . ASP A 1 144 ? -43.011 -14.470 35.339 1.00 84.38 144 ASP A CA 1
ATOM 1144 C C . ASP A 1 144 ? -42.072 -13.446 36.016 1.00 84.38 144 ASP A C 1
ATOM 1146 O O . ASP A 1 144 ? -42.292 -13.053 37.166 1.00 84.38 144 ASP A O 1
ATOM 1150 N N . GLU A 1 145 ? -41.030 -12.977 35.322 1.00 78.75 145 GLU A N 1
ATOM 1151 C CA . GLU A 1 145 ? -40.200 -11.854 35.774 1.00 78.75 145 GLU A CA 1
ATOM 1152 C C . GLU A 1 145 ? -41.038 -10.554 35.840 1.00 78.75 145 GLU A C 1
ATOM 1154 O O . GLU A 1 145 ? -41.856 -10.287 34.966 1.00 78.75 145 GLU A O 1
ATOM 1159 N N . LYS A 1 146 ? -40.861 -9.726 36.886 1.00 61.59 146 LYS A N 1
ATOM 1160 C CA . LYS A 1 146 ? -41.605 -8.456 37.042 1.00 61.59 146 LYS A CA 1
ATOM 1161 C C . LYS A 1 146 ? -41.184 -7.432 35.977 1.00 61.59 146 LYS A C 1
ATOM 1163 O O . LYS A 1 146 ? -39.991 -7.188 35.809 1.00 61.59 146 LYS A O 1
ATOM 1168 N N . TRP A 1 147 ? -42.177 -6.818 35.331 1.00 61.28 147 TRP A N 1
ATOM 1169 C CA . TRP A 1 147 ? -42.033 -5.845 34.241 1.00 61.28 147 TRP A CA 1
ATOM 1170 C C . TRP A 1 147 ? -41.835 -4.412 34.746 1.00 61.28 147 TRP A C 1
ATOM 1172 O O . TRP A 1 147 ? -42.471 -4.052 35.764 1.00 61.28 147 TRP A O 1
#

Foldseek 3Di:
DPDVVVVVVVVPDDQDEADDLVVLVVLLVVLVVQLVVLVVVCVVPVVPCVVCNVVSVVVNVVSNVVSVVSNVVSVVSNVVVVVDDDPVSHPDPDPPPPPDDDDDDPDDPDDDPLVVVLVVLVVCVVVVVDDPVRSVVVNVVSVPPDD

Radius of gyration: 28.58 Å; chains: 1; bounding box: 64×52×64 Å

Secondary structure (DSSP, 8-state):
---HHHHHHHHT--------HHHHHHHHHHHHHHHHHHHHHHHHHTTT-GGGHHHHHHHHHHHHHHHHHHHHHHHHHHHHHTTS---TTSS-TT----SS--------TTS--HHHHHHHHHHHHHTT-S-HHHHHHHHHHHHHS--

pLDDT: mean 76.13, std 18.9, range [34.44, 98.31]